Protein AF-A0A3M1B839-F1 (afdb_monomer_lite)

Radius of gyration: 20.8 Å; chains: 1; bounding box: 44×40×64 Å

pLDDT: mean 73.19, std 7.9, range [50.62, 86.75]

Structure (mmCIF, N/CA/C/O backbone):
data_AF-A0A3M1B839-F1
#
_entry.id   AF-A0A3M1B839-F1
#
loop_
_atom_site.group_PDB
_atom_site.id
_atom_site.type_symbol
_atom_site.label_atom_id
_atom_site.label_alt_id
_atom_site.label_comp_id
_atom_site.label_asym_id
_atom_site.label_entity_id
_atom_site.label_seq_id
_atom_site.pdbx_PDB_ins_code
_atom_site.Cartn_x
_atom_site.Cartn_y
_atom_site.Cartn_z
_atom_site.occupancy
_atom_site.B_iso_or_equiv
_atom_site.auth_seq_id
_atom_site.auth_comp_id
_atom_site.auth_asym_id
_atom_site.auth_atom_id
_atom_site.pdbx_PDB_model_num
ATOM 1 N N . MET A 1 1 ? 17.222 -23.015 42.195 1.00 61.41 1 MET A N 1
ATOM 2 C CA . MET A 1 1 ? 15.949 -23.242 41.466 1.00 61.41 1 MET A CA 1
ATOM 3 C C . MET A 1 1 ? 15.160 -21.958 41.215 1.00 61.41 1 MET A C 1
ATOM 5 O O . MET A 1 1 ? 14.753 -21.758 40.079 1.00 61.41 1 MET A O 1
ATOM 9 N N . ALA A 1 2 ? 15.020 -21.054 42.195 1.00 65.81 2 ALA A N 1
ATOM 10 C CA . ALA A 1 2 ? 14.265 -19.795 42.055 1.00 65.81 2 ALA A CA 1
ATOM 11 C C . ALA A 1 2 ? 14.640 -18.939 40.823 1.00 65.81 2 ALA A C 1
ATOM 13 O O . ALA A 1 2 ? 13.763 -18.449 40.122 1.00 65.81 2 ALA A O 1
ATOM 14 N N . LYS A 1 3 ? 15.936 -18.845 40.488 1.00 67.88 3 LYS A N 1
ATOM 15 C CA . LYS A 1 3 ? 16.431 -18.081 39.325 1.00 67.88 3 LYS A CA 1
ATOM 16 C C . LYS A 1 3 ? 15.931 -18.613 37.971 1.00 67.88 3 LYS A C 1
ATOM 18 O O . LYS A 1 3 ? 15.754 -17.834 37.046 1.00 67.88 3 LYS A O 1
ATOM 23 N N . ARG A 1 4 ? 15.690 -19.929 37.857 1.00 74.00 4 ARG A N 1
ATOM 24 C CA . ARG A 1 4 ? 15.155 -20.558 36.634 1.00 74.00 4 ARG A CA 1
ATOM 25 C C . ARG A 1 4 ? 13.648 -20.317 36.501 1.00 74.00 4 ARG A C 1
ATOM 27 O O . ARG A 1 4 ? 13.178 -20.059 35.405 1.00 74.00 4 ARG A O 1
ATOM 34 N N . ILE A 1 5 ? 12.918 -20.325 37.618 1.00 79.25 5 ILE A N 1
ATOM 35 C CA . ILE A 1 5 ? 11.470 -20.060 37.662 1.00 79.25 5 ILE A CA 1
ATOM 36 C C . ILE A 1 5 ? 11.169 -18.601 37.293 1.00 79.25 5 ILE A C 1
ATOM 38 O O . ILE A 1 5 ? 10.274 -18.340 36.496 1.00 79.25 5 ILE A O 1
ATOM 42 N N . LEU A 1 6 ? 11.968 -17.656 37.798 1.00 79.19 6 LEU A N 1
ATOM 43 C CA . LEU A 1 6 ? 11.840 -16.229 37.477 1.00 79.19 6 LEU A CA 1
ATOM 44 C C . LEU A 1 6 ? 12.009 -15.947 35.974 1.00 79.19 6 LEU A C 1
ATOM 46 O O . LEU A 1 6 ? 11.295 -15.116 35.424 1.00 79.19 6 LEU A O 1
ATOM 50 N N . LEU A 1 7 ? 12.898 -16.692 35.310 1.00 79.19 7 LEU A N 1
ATOM 51 C CA . LEU A 1 7 ? 13.169 -16.579 33.874 1.00 79.19 7 LEU A CA 1
ATOM 52 C C . LEU A 1 7 ? 12.006 -17.121 33.020 1.00 79.19 7 LEU A C 1
ATOM 54 O O . LEU A 1 7 ? 11.658 -16.541 31.993 1.00 79.19 7 LEU A O 1
ATOM 58 N N . PHE A 1 8 ? 11.354 -18.193 33.479 1.00 80.38 8 PHE A N 1
ATOM 59 C CA . PHE A 1 8 ? 10.141 -18.719 32.846 1.00 80.38 8 PHE A CA 1
ATOM 60 C C . PHE A 1 8 ? 8.948 -17.767 32.994 1.00 80.38 8 PHE A C 1
ATOM 62 O O . PHE A 1 8 ? 8.210 -17.564 32.033 1.00 80.38 8 PHE A O 1
ATOM 69 N N . ILE A 1 9 ? 8.788 -17.137 34.161 1.00 83.31 9 ILE A N 1
ATOM 70 C CA . ILE A 1 9 ? 7.726 -16.148 34.398 1.00 83.31 9 ILE A CA 1
ATOM 71 C C . ILE A 1 9 ? 7.961 -14.892 33.550 1.00 83.31 9 ILE A C 1
ATOM 73 O O . ILE A 1 9 ? 7.030 -14.416 32.905 1.00 83.31 9 ILE A O 1
ATOM 77 N N . SER A 1 10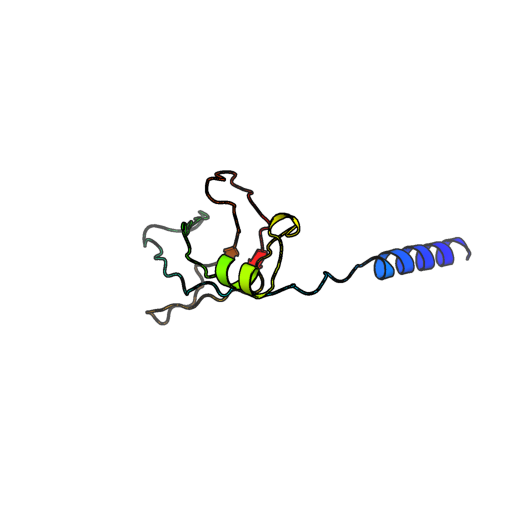 ? 9.198 -14.385 33.477 1.00 79.12 10 SER A N 1
ATOM 78 C CA . SER A 1 10 ? 9.506 -13.238 32.614 1.00 79.12 10 SER A CA 1
ATOM 79 C C . SER A 1 10 ? 9.262 -13.549 31.140 1.00 79.12 10 SER A C 1
ATOM 81 O O . SER A 1 10 ? 8.741 -12.703 30.423 1.00 79.12 10 SER A O 1
ATOM 83 N N . PHE A 1 11 ? 9.578 -14.768 30.689 1.00 80.38 11 PHE A N 1
ATOM 84 C CA . PHE A 1 11 ? 9.311 -15.176 29.312 1.00 80.38 11 PHE A CA 1
ATOM 85 C C . PHE A 1 11 ? 7.805 -15.243 29.033 1.00 80.38 11 PHE A C 1
ATOM 87 O O . PHE A 1 11 ? 7.356 -14.658 28.055 1.00 80.38 11 PHE A O 1
ATOM 94 N N . ALA A 1 12 ? 7.014 -15.844 29.931 1.00 78.62 12 ALA A N 1
ATOM 95 C CA . ALA A 1 12 ? 5.557 -15.942 29.805 1.00 78.62 12 ALA A CA 1
ATOM 96 C C . ALA A 1 12 ? 4.853 -14.571 29.709 1.00 78.62 12 ALA A C 1
ATOM 98 O O . ALA A 1 12 ? 3.903 -14.418 28.941 1.00 78.62 12 ALA A O 1
ATOM 99 N N . ILE A 1 13 ? 5.342 -13.559 30.434 1.00 81.31 13 ILE A N 1
ATOM 100 C CA . ILE A 1 13 ? 4.792 -12.194 30.383 1.00 81.31 13 ILE A CA 1
ATOM 101 C C . ILE A 1 13 ? 5.065 -11.536 29.021 1.00 81.31 13 ILE A C 1
ATOM 103 O O . ILE A 1 13 ? 4.199 -10.839 28.497 1.00 81.31 13 ILE A O 1
ATOM 107 N N . VAL A 1 14 ? 6.230 -11.783 28.415 1.00 77.75 14 VAL A N 1
ATOM 108 C CA . VAL A 1 14 ? 6.595 -11.194 27.114 1.00 77.75 14 VAL A CA 1
ATOM 109 C C . VAL A 1 14 ? 5.750 -11.779 25.978 1.00 77.75 14 VAL A C 1
ATOM 111 O O . VAL A 1 14 ? 5.277 -11.030 25.127 1.00 77.75 14 VAL A O 1
ATOM 114 N N . ILE A 1 15 ? 5.486 -13.090 25.989 1.00 74.25 15 ILE A N 1
ATOM 115 C CA . ILE A 1 15 ? 4.602 -13.728 24.991 1.00 74.25 15 ILE A CA 1
ATOM 116 C C . ILE A 1 15 ? 3.132 -13.332 25.192 1.00 74.25 15 ILE A C 1
ATOM 118 O O . ILE A 1 15 ? 2.412 -13.155 24.213 1.00 74.25 15 ILE A O 1
ATOM 122 N N . GLY A 1 16 ? 2.689 -13.145 26.442 1.00 70.12 16 GLY A N 1
ATOM 123 C CA . GLY A 1 16 ? 1.325 -12.703 26.758 1.00 70.12 16 GLY A CA 1
ATOM 124 C C . GLY A 1 16 ? 1.046 -11.220 26.477 1.00 70.12 16 GLY A C 1
ATOM 125 O O . GLY A 1 16 ? -0.113 -10.832 26.359 1.00 70.12 16 GLY A O 1
ATOM 126 N N . ALA A 1 17 ? 2.084 -10.387 26.346 1.00 71.62 17 ALA A N 1
ATOM 127 C CA . ALA A 1 17 ? 1.959 -8.957 26.048 1.00 71.62 17 ALA A CA 1
ATOM 128 C C . ALA A 1 17 ? 1.837 -8.642 24.545 1.00 71.62 17 ALA A C 1
ATOM 130 O O . ALA A 1 17 ? 1.680 -7.476 24.173 1.00 71.62 17 ALA A O 1
ATOM 131 N N . CYS A 1 18 ? 1.899 -9.656 23.677 1.00 70.81 18 CYS A N 1
ATOM 132 C CA . CYS A 1 18 ? 1.696 -9.484 22.245 1.00 70.81 18 CYS A CA 1
ATOM 133 C C . CYS A 1 18 ? 0.212 -9.189 21.975 1.00 70.81 18 CYS A C 1
ATOM 135 O O . CYS A 1 18 ? -0.617 -10.092 21.854 1.00 70.81 18 CYS A O 1
ATOM 137 N N . LYS A 1 19 ? -0.144 -7.901 21.949 1.00 66.31 19 LYS A N 1
ATOM 138 C CA . LYS A 1 19 ? -1.488 -7.465 21.574 1.00 66.31 19 LYS A CA 1
ATOM 139 C C . LYS A 1 19 ? -1.706 -7.777 20.099 1.00 66.31 19 LYS A C 1
ATOM 141 O O . LYS A 1 19 ? -0.917 -7.368 19.254 1.00 66.31 19 LYS A O 1
ATOM 146 N N . LYS A 1 20 ? -2.784 -8.500 19.807 1.00 67.94 20 LYS A N 1
ATOM 147 C CA . LYS A 1 20 ? -3.277 -8.663 18.442 1.00 67.94 20 LYS A CA 1
ATOM 148 C C . LYS A 1 20 ? -3.745 -7.293 17.949 1.00 67.94 20 LYS A C 1
ATOM 150 O O . LYS A 1 20 ? -4.420 -6.597 18.703 1.00 67.94 20 LYS A O 1
ATOM 155 N N . ASP A 1 21 ? -3.353 -6.909 16.735 1.00 70.44 21 ASP A N 1
ATOM 156 C CA . ASP A 1 21 ? -3.850 -5.678 16.117 1.00 70.44 21 ASP A CA 1
ATOM 157 C C . ASP A 1 21 ? -5.383 -5.704 16.066 1.00 70.44 21 ASP A C 1
ATOM 159 O O . ASP A 1 21 ? -5.991 -6.751 15.803 1.00 70.44 21 ASP A O 1
ATOM 163 N N . ASP A 1 22 ? -5.995 -4.548 16.321 1.00 72.94 22 ASP A N 1
ATOM 164 C CA . ASP A 1 22 ? -7.439 -4.392 16.199 1.00 72.94 22 ASP A CA 1
ATOM 165 C C . ASP A 1 22 ? -7.867 -4.685 14.751 1.00 72.94 22 ASP A C 1
ATOM 167 O O . ASP A 1 22 ? -7.163 -4.311 13.802 1.00 72.94 22 ASP A O 1
ATOM 171 N N . PRO A 1 23 ? -9.009 -5.366 14.548 1.00 78.88 23 PRO A N 1
ATOM 172 C CA . PRO A 1 23 ? -9.525 -5.589 13.208 1.00 78.88 23 PRO A CA 1
ATOM 173 C C . PRO A 1 23 ? -9.804 -4.242 12.520 1.00 78.88 23 PRO A C 1
ATOM 175 O O . PRO A 1 23 ? -10.200 -3.277 13.181 1.00 78.88 23 PRO A O 1
ATOM 178 N N . PRO A 1 24 ? -9.620 -4.154 11.192 1.00 79.88 24 PRO A N 1
ATOM 179 C CA . PRO A 1 24 ? -9.893 -2.922 10.469 1.00 79.88 24 PRO A CA 1
ATOM 180 C C . PRO A 1 24 ? -11.382 -2.562 10.560 1.00 79.88 24 PRO A C 1
ATOM 182 O O . PRO A 1 24 ? -12.241 -3.432 10.423 1.00 79.88 24 PRO A O 1
ATOM 185 N N . LEU A 1 25 ? -11.679 -1.269 10.732 1.00 79.94 25 LEU A N 1
ATOM 186 C CA . LEU A 1 25 ? -13.053 -0.745 10.737 1.00 79.94 25 LEU A CA 1
ATOM 187 C C . LEU A 1 25 ? -13.749 -0.967 9.385 1.00 79.94 25 LEU A C 1
ATOM 189 O O . LEU A 1 25 ? -14.933 -1.277 9.330 1.00 79.94 25 LEU A O 1
ATOM 193 N N . PHE A 1 26 ? -12.997 -0.821 8.294 1.00 81.88 26 PHE A N 1
ATOM 194 C CA . PHE A 1 26 ? -13.424 -1.074 6.921 1.00 81.88 26 PHE A CA 1
ATOM 195 C C . PHE A 1 26 ? -12.191 -1.245 6.023 1.00 81.88 26 PHE A C 1
ATOM 197 O O . PHE A 1 26 ? -11.062 -0.955 6.423 1.00 81.88 26 PHE A O 1
ATOM 204 N N . THR A 1 27 ? -12.399 -1.734 4.799 1.00 82.44 27 THR A N 1
ATOM 205 C CA . THR A 1 27 ? -11.346 -1.864 3.780 1.00 82.44 27 THR A CA 1
ATOM 206 C C . THR A 1 27 ? -11.679 -0.981 2.588 1.00 82.44 27 THR A C 1
ATOM 208 O O . THR A 1 27 ? -12.791 -1.041 2.068 1.00 82.44 27 THR A O 1
ATOM 211 N N . ILE A 1 28 ? -10.710 -0.182 2.143 1.00 81.19 28 ILE A N 1
ATOM 212 C CA . ILE A 1 28 ? -10.840 0.661 0.954 1.00 81.19 28 ILE A CA 1
ATOM 213 C C . ILE A 1 28 ? -10.209 -0.086 -0.224 1.00 81.19 28 ILE A C 1
ATOM 215 O O . ILE A 1 28 ? -8.996 -0.312 -0.203 1.00 81.19 28 ILE A O 1
ATOM 219 N N . PRO A 1 29 ? -10.986 -0.482 -1.246 1.00 80.19 29 PRO A N 1
ATOM 220 C CA . PRO A 1 29 ? -10.413 -1.036 -2.455 1.00 80.19 29 PRO A CA 1
ATOM 221 C C . PRO A 1 29 ? -9.691 0.069 -3.227 1.00 80.19 29 PRO A C 1
ATOM 223 O O . PRO A 1 29 ? -10.212 1.164 -3.444 1.00 80.19 29 PRO A O 1
ATOM 226 N N . VAL A 1 30 ? -8.482 -0.248 -3.664 1.00 79.75 30 VAL A N 1
ATOM 227 C CA . VAL A 1 30 ? -7.693 0.600 -4.551 1.00 79.75 30 VAL A CA 1
ATOM 228 C C . VAL A 1 30 ? -7.790 0.014 -5.955 1.00 79.75 30 VAL A C 1
ATOM 230 O O . VAL A 1 30 ? -7.724 -1.204 -6.117 1.00 79.75 30 VAL A O 1
ATOM 233 N N . GLN A 1 31 ? -8.000 0.861 -6.965 1.00 80.19 31 GLN A N 1
ATOM 234 C CA . GLN A 1 31 ? -8.044 0.399 -8.353 1.00 80.19 31 GLN A CA 1
ATOM 235 C C . GLN A 1 31 ? -6.688 -0.162 -8.788 1.00 80.19 31 GLN A C 1
ATOM 237 O O . GLN A 1 31 ? -5.643 0.248 -8.283 1.00 80.19 31 GLN A O 1
ATOM 242 N N . ASN A 1 32 ? -6.708 -1.079 -9.757 1.00 81.38 32 ASN A N 1
ATOM 243 C CA . ASN A 1 32 ? -5.484 -1.624 -10.327 1.00 81.38 32 ASN A CA 1
ATOM 244 C C . ASN A 1 32 ? -4.641 -0.499 -10.929 1.00 81.38 32 ASN A C 1
ATOM 246 O O . ASN A 1 32 ? -5.111 0.272 -11.766 1.00 81.38 32 ASN A O 1
ATOM 250 N N . VAL A 1 33 ? -3.385 -0.441 -10.505 1.00 80.06 33 VAL A N 1
ATOM 251 C CA . VAL A 1 33 ? -2.400 0.512 -11.002 1.00 80.06 33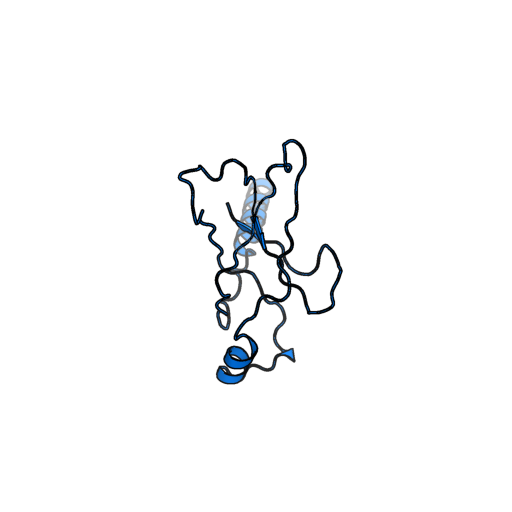 VAL A CA 1
ATOM 252 C C . VAL A 1 33 ? -1.502 -0.193 -12.005 1.00 80.06 33 VAL A C 1
ATOM 254 O O . VAL A 1 33 ? -1.034 -1.302 -11.755 1.00 80.06 33 VAL A O 1
ATOM 257 N N . ILE A 1 34 ? -1.233 0.478 -13.122 1.00 81.38 34 ILE A N 1
ATOM 258 C CA . ILE A 1 34 ? -0.287 0.020 -14.135 1.00 81.38 34 ILE A CA 1
ATOM 259 C C . ILE A 1 34 ? 0.932 0.934 -14.088 1.00 81.38 34 ILE A C 1
ATOM 261 O O . ILE A 1 34 ? 0.799 2.156 -14.123 1.00 81.38 34 ILE A O 1
ATOM 265 N N . PHE A 1 35 ? 2.116 0.338 -14.034 1.00 80.06 35 PHE A N 1
ATOM 266 C CA . PHE A 1 35 ? 3.383 1.038 -14.193 1.00 80.06 35 PHE A CA 1
ATOM 267 C C . PHE A 1 35 ? 4.253 0.292 -15.206 1.00 80.06 35 PHE A C 1
ATOM 269 O O . PHE A 1 35 ? 3.997 -0.866 -15.535 1.00 80.06 35 PHE A O 1
ATOM 276 N N . SER A 1 36 ? 5.259 0.976 -15.740 1.00 79.25 36 SER A N 1
ATOM 277 C CA . SER A 1 36 ? 6.222 0.404 -16.681 1.00 79.25 36 SER A CA 1
ATOM 278 C C . SER A 1 36 ? 7.622 0.511 -16.103 1.00 79.25 36 SER A C 1
ATOM 280 O O . SER A 1 36 ? 7.952 1.500 -15.450 1.00 79.25 36 SER A O 1
ATOM 282 N N . VAL A 1 37 ? 8.426 -0.517 -16.344 1.00 76.75 37 VAL A N 1
ATOM 283 C CA . VAL A 1 37 ? 9.845 -0.539 -15.993 1.00 76.75 37 VAL A CA 1
ATOM 284 C C . VAL A 1 37 ? 10.631 -0.187 -17.246 1.00 76.75 37 VAL A C 1
ATOM 286 O O . VAL A 1 37 ? 10.395 -0.766 -18.307 1.00 76.75 37 VAL A O 1
ATOM 289 N N . ASP A 1 38 ? 11.522 0.794 -17.134 1.00 78.56 38 ASP A N 1
ATOM 290 C CA . ASP A 1 38 ? 12.359 1.206 -18.255 1.00 78.56 38 ASP A CA 1
ATOM 291 C C . ASP A 1 38 ? 13.436 0.131 -18.518 1.00 78.56 38 ASP A C 1
ATOM 293 O O . ASP A 1 38 ? 14.083 -0.307 -17.564 1.00 78.56 38 ASP A O 1
ATOM 297 N N . PRO A 1 39 ? 13.676 -0.289 -19.776 1.00 75.12 39 PRO A N 1
ATOM 298 C CA . PRO A 1 39 ? 14.708 -1.277 -20.108 1.00 75.12 39 PRO A CA 1
ATOM 299 C C . PRO A 1 39 ? 16.133 -0.892 -19.676 1.00 75.12 39 PRO A C 1
ATOM 301 O O . PRO A 1 39 ? 17.014 -1.751 -19.611 1.00 75.12 39 PRO A O 1
ATOM 304 N N . THR A 1 40 ? 16.381 0.391 -19.410 1.00 80.12 40 THR A N 1
ATOM 305 C CA . THR A 1 40 ? 17.663 0.909 -18.911 1.00 80.12 40 THR A CA 1
ATOM 306 C C . THR A 1 40 ? 17.851 0.724 -17.403 1.00 80.12 40 THR A C 1
ATOM 308 O O . THR A 1 40 ? 18.964 0.910 -16.910 1.00 80.12 40 THR A O 1
ATOM 311 N N . MET A 1 41 ? 16.808 0.328 -16.660 1.00 79.00 41 MET A N 1
ATOM 312 C CA . MET A 1 41 ? 16.919 -0.024 -15.243 1.00 79.00 41 MET A CA 1
ATOM 313 C C . MET A 1 41 ? 17.641 -1.366 -15.111 1.00 79.00 41 MET A C 1
ATOM 315 O O . MET A 1 41 ? 17.070 -2.418 -15.397 1.00 79.00 41 MET A O 1
ATOM 319 N N . GLN A 1 42 ? 18.909 -1.335 -14.698 1.00 69.75 42 GLN A N 1
ATOM 320 C CA . GLN A 1 42 ? 19.743 -2.531 -14.577 1.00 69.75 42 GLN A CA 1
ATOM 321 C C . GLN A 1 42 ? 20.347 -2.668 -13.172 1.00 69.75 42 GLN A C 1
ATOM 323 O O . GLN A 1 42 ? 20.620 -1.659 -12.512 1.00 69.75 42 GLN A O 1
ATOM 328 N N . PRO A 1 43 ? 20.593 -3.909 -12.706 1.00 66.94 43 PRO A N 1
ATOM 329 C CA . PRO A 1 43 ? 21.345 -4.149 -11.479 1.00 66.94 43 PRO A CA 1
ATOM 330 C C . PRO A 1 43 ? 22.701 -3.418 -11.497 1.00 66.94 43 PRO A C 1
ATOM 332 O O . PRO A 1 43 ? 23.299 -3.276 -12.566 1.00 66.94 43 PRO A O 1
ATOM 335 N N . PRO A 1 44 ? 23.228 -2.977 -10.339 1.00 70.25 44 PRO A N 1
ATOM 336 C CA . PRO A 1 44 ? 22.801 -3.303 -8.973 1.00 70.25 44 PRO A CA 1
ATOM 337 C C . PRO A 1 44 ? 21.897 -2.241 -8.320 1.00 70.25 44 PRO A C 1
ATOM 339 O O . PRO A 1 44 ? 21.746 -2.235 -7.100 1.00 70.25 44 PRO A O 1
ATOM 342 N N . PHE A 1 45 ? 21.355 -1.293 -9.087 1.00 72.25 45 PHE A N 1
ATOM 343 C CA . PHE A 1 45 ? 20.644 -0.154 -8.508 1.00 72.25 45 PHE A CA 1
ATOM 344 C C . PHE A 1 45 ? 19.215 -0.514 -8.090 1.00 72.25 45 PHE A C 1
ATOM 346 O O . PHE A 1 45 ? 18.488 -1.193 -8.812 1.00 72.25 45 PHE A O 1
ATOM 353 N N . THR A 1 46 ? 18.797 -0.011 -6.927 1.00 71.56 46 THR A N 1
ATOM 354 C CA . THR A 1 46 ? 17.400 -0.063 -6.485 1.00 71.56 46 THR A CA 1
ATOM 355 C C . THR A 1 46 ? 16.646 1.124 -7.069 1.00 71.56 46 THR A C 1
ATOM 357 O O . THR A 1 46 ? 16.975 2.277 -6.783 1.00 71.56 46 THR A O 1
ATOM 360 N N . TYR A 1 47 ? 15.620 0.842 -7.865 1.00 71.31 47 TYR A N 1
ATOM 361 C CA . TYR A 1 47 ? 14.747 1.856 -8.445 1.00 71.31 47 TYR A CA 1
ATOM 362 C C . TYR A 1 47 ? 13.433 1.925 -7.667 1.00 71.31 47 TYR A C 1
ATOM 364 O O . TYR A 1 47 ? 12.821 0.902 -7.369 1.00 71.31 47 TYR A O 1
ATOM 372 N N . TYR A 1 48 ? 12.987 3.143 -7.368 1.00 72.44 48 TYR A N 1
ATOM 373 C CA . TYR A 1 48 ? 11.687 3.406 -6.759 1.00 72.44 48 TYR A CA 1
ATOM 374 C C . TYR A 1 48 ? 10.780 4.023 -7.818 1.00 72.44 48 TYR A C 1
ATOM 376 O O . TYR A 1 48 ? 11.096 5.082 -8.359 1.00 72.44 48 TYR A O 1
ATOM 384 N N . ILE A 1 49 ? 9.660 3.365 -8.118 1.00 74.44 49 ILE A N 1
ATOM 385 C CA . ILE A 1 49 ? 8.668 3.861 -9.076 1.00 74.44 49 ILE A CA 1
ATOM 386 C C . ILE A 1 49 ? 7.481 4.412 -8.275 1.00 74.44 49 ILE A C 1
ATOM 388 O O . ILE A 1 49 ? 6.638 3.632 -7.826 1.00 74.44 49 ILE A O 1
ATOM 392 N N . PRO A 1 50 ? 7.406 5.736 -8.035 1.00 72.50 50 PRO A N 1
ATOM 393 C CA . PRO A 1 50 ? 6.297 6.313 -7.296 1.00 72.50 50 PRO A CA 1
ATOM 394 C C . PRO A 1 50 ? 5.036 6.326 -8.160 1.00 72.50 50 PRO A C 1
ATOM 396 O O . PRO A 1 50 ? 5.028 6.851 -9.274 1.00 72.50 50 PRO A O 1
ATOM 399 N N . VAL A 1 51 ? 3.943 5.807 -7.611 1.00 74.62 51 VAL A N 1
ATOM 400 C CA . VAL A 1 51 ? 2.607 5.959 -8.187 1.00 74.62 51 VAL A CA 1
ATOM 401 C C . VAL A 1 51 ? 1.850 6.970 -7.337 1.00 74.62 51 VAL A C 1
ATOM 403 O O . VAL A 1 51 ? 1.524 6.707 -6.182 1.00 74.62 51 VAL A O 1
ATOM 406 N N . ASN A 1 52 ? 1.565 8.131 -7.921 1.00 73.38 52 ASN A N 1
ATOM 407 C CA . ASN A 1 52 ? 0.893 9.235 -7.240 1.00 73.38 52 ASN A CA 1
ATOM 408 C C . ASN A 1 52 ? -0.575 9.352 -7.669 1.00 73.38 52 ASN A C 1
ATOM 410 O O . ASN A 1 52 ? -0.959 8.880 -8.736 1.00 73.38 52 ASN A O 1
ATOM 414 N N . ASN A 1 53 ? -1.378 10.044 -6.854 1.00 70.88 53 ASN A N 1
ATOM 415 C CA . ASN A 1 53 ? -2.780 10.379 -7.145 1.00 70.88 53 ASN A CA 1
ATOM 416 C C . ASN A 1 53 ? -3.677 9.164 -7.426 1.00 70.88 53 ASN A C 1
ATOM 418 O O . ASN A 1 53 ? -4.584 9.222 -8.257 1.00 70.88 53 ASN A O 1
ATOM 422 N N . VAL A 1 54 ? -3.435 8.059 -6.723 1.00 76.06 54 VAL A N 1
ATOM 423 C CA . VAL A 1 54 ? -4.276 6.869 -6.828 1.00 76.06 54 VAL A CA 1
ATOM 424 C C . VAL A 1 54 ? -5.673 7.197 -6.304 1.00 76.06 54 VAL A C 1
ATOM 426 O O . VAL A 1 54 ? -5.863 7.457 -5.115 1.00 76.06 54 VAL A O 1
ATOM 429 N N . MET A 1 55 ? -6.655 7.213 -7.206 1.00 74.00 55 MET A N 1
ATOM 430 C CA . MET A 1 55 ? -8.038 7.496 -6.840 1.00 74.00 55 MET A CA 1
ATOM 431 C C . MET A 1 55 ? -8.616 6.348 -6.015 1.00 74.00 55 MET A C 1
ATOM 433 O O . MET A 1 55 ? -8.481 5.173 -6.361 1.00 74.00 55 MET A O 1
ATOM 437 N N . THR A 1 56 ? -9.305 6.702 -4.935 1.00 76.25 56 THR A N 1
ATOM 438 C CA . THR A 1 56 ? -1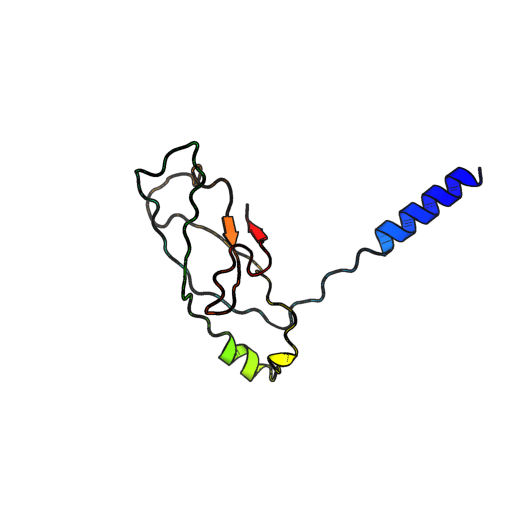0.009 5.753 -4.072 1.00 76.25 56 THR A CA 1
ATOM 439 C C . THR A 1 56 ? -11.411 6.270 -3.782 1.00 76.25 56 THR A C 1
ATOM 441 O O . THR A 1 56 ? -11.668 7.473 -3.828 1.00 76.25 56 THR A O 1
ATOM 444 N N . ASN A 1 57 ? -12.323 5.367 -3.436 1.00 78.81 57 ASN A N 1
ATOM 445 C CA . ASN A 1 57 ? -13.636 5.712 -2.892 1.00 78.81 57 ASN A CA 1
ATOM 446 C C . ASN A 1 57 ? -13.606 5.831 -1.356 1.00 78.81 57 ASN A C 1
ATOM 448 O O . ASN A 1 57 ? -14.629 5.609 -0.710 1.00 78.81 57 ASN A O 1
ATOM 452 N N . ALA A 1 58 ? -12.443 6.156 -0.774 1.00 78.81 58 ALA A N 1
ATOM 453 C CA . ALA A 1 58 ? -12.232 6.181 0.670 1.00 78.81 58 ALA A CA 1
ATOM 454 C C . ALA A 1 58 ? -13.268 7.041 1.400 1.00 78.81 58 ALA A C 1
ATOM 456 O O . ALA A 1 58 ? -13.885 6.559 2.341 1.00 78.81 58 ALA A O 1
ATOM 457 N N . MET A 1 59 ? -13.498 8.271 0.930 1.00 81.00 59 MET A N 1
ATOM 458 C CA . MET A 1 59 ? -14.449 9.194 1.559 1.00 81.00 59 MET A CA 1
ATOM 459 C C . MET A 1 59 ? -15.881 8.662 1.518 1.00 81.00 59 MET A C 1
ATOM 461 O O . MET A 1 59 ? -16.534 8.617 2.548 1.00 81.00 59 MET A O 1
ATOM 465 N N . ASN A 1 60 ? -16.326 8.135 0.374 1.00 84.50 60 ASN A N 1
ATOM 466 C CA . ASN A 1 60 ? -17.662 7.545 0.257 1.00 84.50 60 ASN A CA 1
ATOM 467 C C . ASN A 1 60 ? -17.862 6.374 1.231 1.00 84.50 60 ASN A C 1
ATOM 469 O O . ASN A 1 60 ? -18.961 6.183 1.742 1.00 84.50 60 ASN A O 1
ATOM 473 N N . LEU A 1 61 ? -16.816 5.575 1.471 1.00 83.88 61 LEU A N 1
ATOM 474 C CA . LEU A 1 61 ? -16.864 4.488 2.448 1.00 83.88 61 LEU A CA 1
ATOM 475 C C . LEU A 1 61 ? -16.879 5.032 3.878 1.00 83.88 61 LEU A C 1
ATOM 477 O O . LEU A 1 61 ? -17.731 4.624 4.657 1.00 83.88 61 LEU A O 1
ATOM 481 N N . ILE A 1 62 ? -15.987 5.966 4.210 1.00 84.12 62 ILE A N 1
ATOM 482 C CA . ILE A 1 62 ? -15.930 6.610 5.531 1.00 84.12 62 ILE A CA 1
ATOM 483 C C . ILE A 1 62 ? -17.293 7.207 5.899 1.00 84.12 62 ILE A C 1
ATOM 485 O O . ILE A 1 62 ? -17.824 6.906 6.970 1.00 84.12 62 ILE A O 1
ATOM 489 N N . ASP A 1 63 ? -17.884 7.965 4.976 1.00 86.19 63 ASP A N 1
ATOM 490 C CA . ASP A 1 63 ? -19.187 8.603 5.152 1.00 86.19 63 ASP A CA 1
ATOM 491 C C . ASP A 1 63 ? -20.303 7.557 5.307 1.00 86.19 63 ASP A C 1
ATOM 493 O O . ASP A 1 63 ? -21.166 7.691 6.175 1.00 86.19 63 ASP A O 1
ATOM 497 N N . ALA A 1 64 ? -20.270 6.472 4.521 1.00 85.94 64 ALA A N 1
ATOM 498 C CA . ALA A 1 64 ? -21.255 5.390 4.607 1.00 85.94 64 ALA A CA 1
ATOM 499 C C . ALA A 1 64 ? -21.205 4.620 5.938 1.00 85.94 64 ALA A C 1
ATOM 501 O O . ALA A 1 64 ? -22.232 4.109 6.385 1.00 85.94 64 ALA A O 1
ATOM 502 N N . PHE A 1 65 ? -20.034 4.540 6.576 1.00 85.19 65 PHE A N 1
ATOM 503 C CA . PHE A 1 65 ? -19.871 3.936 7.901 1.00 85.19 65 PHE A CA 1
ATOM 504 C C . PHE A 1 65 ? -20.078 4.936 9.051 1.00 85.19 65 PHE A C 1
ATOM 506 O O . PHE A 1 65 ? -20.004 4.535 10.212 1.00 85.19 65 PHE A O 1
ATOM 513 N N . GLY A 1 66 ? -20.361 6.212 8.753 1.00 86.75 66 GLY A N 1
ATOM 514 C CA . GLY A 1 66 ? -20.574 7.255 9.760 1.00 86.75 66 GLY A CA 1
ATOM 515 C C . GLY A 1 66 ? -19.338 7.530 10.618 1.00 86.75 66 GLY A C 1
ATOM 516 O O . GLY A 1 66 ? -19.475 7.893 11.784 1.00 86.75 66 GLY A O 1
ATOM 517 N N . ILE A 1 67 ? -18.141 7.302 10.069 1.00 84.56 67 ILE A N 1
ATOM 518 C CA . ILE A 1 67 ? -16.878 7.449 10.796 1.00 84.56 67 ILE A CA 1
ATOM 519 C C . ILE A 1 67 ? -16.420 8.902 10.708 1.00 84.56 67 ILE A C 1
ATOM 521 O O . ILE A 1 67 ? -16.214 9.428 9.615 1.00 84.56 67 ILE A O 1
ATOM 525 N N . ASP A 1 68 ? -16.190 9.537 11.856 1.00 84.12 68 ASP A N 1
ATOM 526 C CA . ASP A 1 68 ? -15.483 10.813 11.877 1.00 84.12 68 ASP A CA 1
ATOM 527 C C . ASP A 1 68 ? -14.008 10.580 11.517 1.00 84.12 68 ASP A C 1
ATOM 529 O O . ASP A 1 68 ? -13.273 9.865 12.201 1.00 84.12 68 ASP A O 1
ATOM 533 N N . THR A 1 69 ? -13.557 11.206 10.428 1.00 79.25 69 THR A N 1
ATOM 534 C CA . THR A 1 69 ? -12.157 11.154 9.980 1.00 79.25 69 THR A CA 1
ATOM 535 C C . THR A 1 69 ? -11.156 11.569 11.059 1.00 79.25 69 THR A C 1
ATOM 537 O O . THR A 1 69 ? -10.015 11.107 11.025 1.00 79.25 69 THR A O 1
ATOM 540 N N . SER A 1 70 ? -11.571 12.390 12.030 1.00 82.44 70 SER A N 1
ATOM 541 C CA . SER A 1 70 ? -10.733 12.800 13.161 1.00 82.44 70 SER A CA 1
ATOM 542 C C . SER A 1 70 ? -10.370 11.634 14.098 1.00 82.44 70 SER A C 1
ATOM 544 O O . SER A 1 70 ? -9.326 11.666 14.754 1.00 82.44 70 SER A O 1
ATOM 546 N N . GLU A 1 71 ? -11.175 10.568 14.111 1.00 80.88 71 GLU A N 1
ATOM 547 C CA . GLU A 1 71 ? -10.950 9.358 14.909 1.00 80.88 71 GLU A CA 1
ATOM 548 C C . GLU A 1 71 ? -10.020 8.350 14.215 1.00 80.88 71 GLU A C 1
ATOM 550 O O . GLU A 1 71 ? -9.508 7.417 14.848 1.00 80.88 71 GLU A O 1
ATOM 555 N N . ILE A 1 72 ? -9.757 8.533 12.917 1.00 77.94 72 ILE A N 1
ATOM 556 C CA . ILE A 1 72 ? -8.894 7.645 12.137 1.00 77.94 72 ILE A CA 1
ATOM 557 C C . ILE A 1 72 ? -7.433 7.899 12.522 1.00 77.94 72 ILE A C 1
ATOM 559 O O . ILE A 1 72 ? -6.750 8.771 11.992 1.00 77.94 72 ILE A O 1
ATOM 563 N N . LYS A 1 73 ? -6.923 7.076 13.442 1.00 77.94 73 LYS A N 1
ATOM 564 C CA . LYS A 1 73 ? -5.531 7.162 13.922 1.00 77.94 73 LYS A CA 1
ATOM 565 C C . LYS A 1 73 ? -4.505 6.687 12.897 1.00 77.94 73 LYS A C 1
ATOM 567 O O . LYS A 1 73 ? -3.366 7.147 12.905 1.00 77.94 73 LYS A O 1
ATOM 572 N N . SER A 1 74 ? -4.873 5.719 12.061 1.00 75.25 74 SER A N 1
ATOM 573 C CA . SER A 1 74 ? -3.977 5.166 11.047 1.00 75.25 74 SER A CA 1
ATOM 574 C C . SER A 1 74 ? -4.746 4.462 9.940 1.00 75.25 74 SER A C 1
ATOM 576 O O . SER A 1 74 ? -5.713 3.757 10.219 1.00 75.25 74 SER A O 1
ATOM 578 N N . ILE A 1 75 ? -4.235 4.566 8.716 1.00 75.00 75 ILE A N 1
ATOM 579 C CA . ILE A 1 75 ? -4.631 3.736 7.578 1.00 75.00 75 ILE A CA 1
ATOM 580 C C . ILE A 1 75 ? -3.426 2.861 7.239 1.00 75.00 75 ILE A C 1
ATOM 582 O O . ILE A 1 75 ? -2.318 3.372 7.076 1.00 75.00 75 ILE A O 1
ATOM 586 N N . ARG A 1 76 ? -3.628 1.543 7.177 1.00 76.31 76 ARG A N 1
ATOM 587 C CA . ARG A 1 76 ? -2.556 0.570 6.937 1.00 76.31 76 ARG A CA 1
ATOM 588 C C . ARG A 1 76 ? -2.824 -0.203 5.643 1.00 76.31 76 ARG A C 1
ATOM 590 O O . ARG A 1 76 ? -3.978 -0.568 5.408 1.00 76.31 76 ARG A O 1
ATOM 597 N N . PRO A 1 77 ? -1.799 -0.481 4.820 1.00 76.31 77 PRO A N 1
ATOM 598 C CA . PRO A 1 77 ? -1.933 -1.400 3.696 1.00 76.31 77 PRO A CA 1
ATOM 599 C C . PRO A 1 77 ? -2.398 -2.781 4.180 1.00 76.31 77 PRO A C 1
ATOM 601 O O . PRO A 1 77 ? -1.784 -3.375 5.063 1.00 76.31 77 PRO A O 1
ATOM 604 N N . GLY A 1 78 ? -3.503 -3.280 3.622 1.00 76.38 78 GLY A N 1
ATOM 605 C CA . GLY A 1 78 ? -4.029 -4.605 3.955 1.00 76.38 78 GLY A CA 1
ATOM 606 C C . GLY A 1 78 ? -3.321 -5.699 3.159 1.00 76.38 78 GLY A C 1
ATOM 607 O O . GLY A 1 78 ? -2.512 -6.459 3.686 1.00 76.38 78 GLY A O 1
ATOM 608 N N . LYS A 1 79 ? -3.604 -5.761 1.856 1.00 74.50 79 LYS A N 1
ATOM 609 C CA . LYS A 1 79 ? -3.041 -6.745 0.926 1.00 74.50 79 LYS A CA 1
ATOM 610 C C . LYS A 1 79 ? -2.721 -6.076 -0.409 1.00 74.50 79 LYS A C 1
ATOM 612 O O . LYS A 1 79 ? -3.503 -5.247 -0.867 1.00 74.50 79 LYS A O 1
ATOM 617 N N . ALA A 1 80 ? -1.627 -6.488 -1.039 1.00 74.00 80 ALA A N 1
ATOM 618 C CA . ALA A 1 80 ? -1.290 -6.138 -2.414 1.00 74.00 80 ALA A CA 1
ATOM 619 C C . ALA A 1 80 ? -0.940 -7.402 -3.216 1.00 74.00 80 ALA A C 1
ATOM 621 O O . ALA A 1 80 ? -0.565 -8.427 -2.645 1.00 74.00 80 ALA A O 1
ATOM 622 N N . SER A 1 81 ? -1.087 -7.326 -4.536 1.00 74.50 81 SER A N 1
ATOM 623 C CA . SER A 1 81 ? -0.637 -8.348 -5.485 1.00 74.50 81 SER A CA 1
ATOM 624 C C . SER A 1 81 ? -0.104 -7.666 -6.736 1.00 74.50 81 SER A C 1
ATOM 626 O O . SER A 1 81 ? -0.716 -6.705 -7.202 1.00 74.50 81 SER A O 1
ATOM 628 N N . LEU A 1 82 ? 0.987 -8.184 -7.298 1.00 77.19 82 LEU A N 1
ATOM 629 C CA . LEU A 1 82 ? 1.480 -7.778 -8.611 1.00 77.19 82 LEU A CA 1
ATOM 630 C C . LEU A 1 82 ? 1.278 -8.896 -9.626 1.00 77.19 82 LEU A C 1
ATOM 632 O O . LEU A 1 82 ? 1.360 -10.078 -9.298 1.00 77.19 82 LEU A O 1
ATOM 636 N N . GLN A 1 83 ? 1.025 -8.498 -10.868 1.00 75.94 83 GLN A N 1
ATOM 637 C CA . GLN A 1 83 ? 0.882 -9.404 -11.995 1.00 75.94 83 GLN A CA 1
ATOM 638 C C . GLN A 1 83 ? 1.472 -8.753 -13.248 1.00 75.94 83 GLN A C 1
ATOM 640 O O . GLN A 1 83 ? 1.217 -7.578 -13.516 1.00 75.94 83 GLN A O 1
ATOM 645 N N . ALA A 1 84 ? 2.235 -9.519 -14.029 1.00 76.38 84 ALA A N 1
ATOM 646 C CA . ALA A 1 84 ? 2.670 -9.097 -15.355 1.00 76.38 84 ALA A CA 1
ATOM 647 C C . ALA A 1 84 ? 1.471 -9.093 -16.322 1.00 76.38 84 ALA A C 1
ATOM 649 O O . ALA A 1 84 ? 0.759 -10.089 -16.440 1.00 76.38 84 ALA A O 1
ATOM 650 N N . LEU A 1 85 ? 1.239 -7.969 -17.007 1.00 74.12 85 LEU A N 1
ATOM 651 C CA . LEU A 1 85 ? 0.130 -7.827 -17.961 1.00 74.12 85 LEU A CA 1
ATOM 652 C C . LEU A 1 85 ? 0.426 -8.490 -19.315 1.00 74.12 85 LEU A C 1
ATOM 654 O O . LEU A 1 85 ? -0.481 -9.032 -19.940 1.00 74.12 85 LEU A O 1
ATOM 658 N N . PHE A 1 86 ? 1.686 -8.453 -19.763 1.00 66.25 86 PHE A N 1
ATOM 659 C CA . PHE A 1 86 ? 2.141 -9.029 -21.029 1.00 66.25 86 PHE A CA 1
ATOM 660 C C . PHE A 1 86 ? 3.585 -9.526 -20.900 1.00 66.25 86 PHE A C 1
ATOM 662 O O . PHE A 1 86 ? 4.391 -8.912 -20.205 1.00 66.25 86 PHE A O 1
ATOM 669 N N . GLY A 1 87 ? 3.906 -10.611 -21.609 1.00 58.06 87 GLY A N 1
ATOM 670 C CA . GLY A 1 87 ? 5.189 -11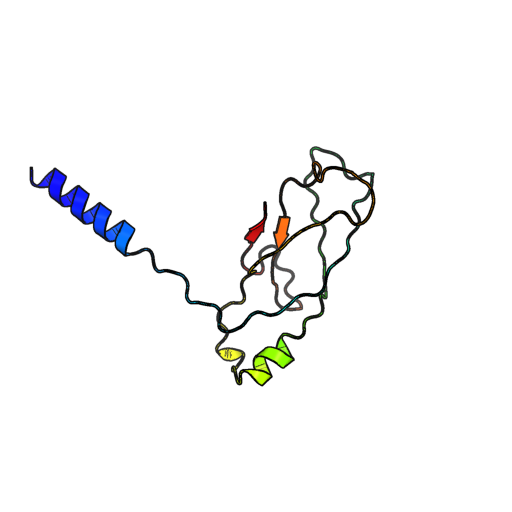.309 -21.510 1.00 58.06 87 GLY A CA 1
ATOM 671 C C . GLY A 1 87 ? 5.155 -12.383 -20.422 1.00 58.06 87 GLY A C 1
ATOM 672 O O . GLY A 1 87 ? 4.850 -12.104 -19.269 1.00 58.06 87 GLY A O 1
ATOM 673 N N . GLN A 1 88 ? 5.457 -13.628 -20.789 1.00 52.72 88 GLN A N 1
ATOM 674 C CA . GLN A 1 88 ? 5.648 -14.746 -19.853 1.00 52.72 88 GLN A CA 1
ATOM 675 C C . GLN A 1 88 ? 7.018 -14.629 -19.161 1.00 52.72 88 GLN A C 1
ATOM 677 O O . GLN A 1 88 ? 7.830 -15.545 -19.226 1.00 52.72 88 GLN A O 1
ATOM 682 N N . GLY A 1 89 ? 7.323 -13.456 -18.610 1.00 57.59 89 GLY A N 1
ATOM 683 C CA . GLY A 1 89 ? 8.554 -13.219 -17.870 1.00 57.59 89 GLY A CA 1
ATOM 684 C C . GLY A 1 89 ? 8.297 -13.417 -16.388 1.00 57.59 89 GLY A C 1
ATOM 685 O O . GLY A 1 89 ? 7.363 -12.820 -15.847 1.00 57.59 89 GLY A O 1
ATOM 686 N N . ASP A 1 90 ? 9.123 -14.235 -15.746 1.00 59.69 90 ASP A N 1
ATOM 687 C CA . ASP A 1 90 ? 9.188 -14.281 -14.293 1.00 59.69 90 ASP A CA 1
ATOM 688 C C . ASP A 1 90 ? 9.493 -12.868 -13.764 1.00 59.69 90 ASP A C 1
ATOM 690 O O . ASP A 1 90 ? 10.256 -12.103 -14.363 1.00 59.69 90 ASP A O 1
ATOM 694 N N . LEU A 1 91 ? 8.856 -12.482 -12.654 1.00 67.12 91 LEU A N 1
ATOM 695 C CA . LEU A 1 91 ? 9.026 -11.168 -12.017 1.00 67.12 91 LEU A CA 1
ATOM 696 C C . LEU A 1 91 ? 10.385 -11.051 -11.293 1.00 67.12 91 LEU A C 1
ATOM 698 O O . LEU A 1 91 ? 10.496 -10.346 -10.297 1.00 67.12 91 LEU A O 1
ATOM 702 N N . ASP A 1 92 ? 11.427 -11.708 -11.802 1.00 64.12 92 ASP A N 1
ATOM 703 C CA . ASP A 1 92 ? 12.740 -11.877 -11.163 1.00 64.12 92 ASP A CA 1
ATOM 704 C C . ASP A 1 92 ? 13.527 -10.565 -11.010 1.00 64.12 92 ASP A C 1
ATOM 706 O O . ASP A 1 92 ? 14.517 -10.503 -10.286 1.00 64.12 92 ASP A O 1
ATOM 710 N N . PHE A 1 93 ? 13.094 -9.493 -11.682 1.00 64.75 93 PHE A N 1
ATOM 711 C CA . PHE A 1 93 ? 13.635 -8.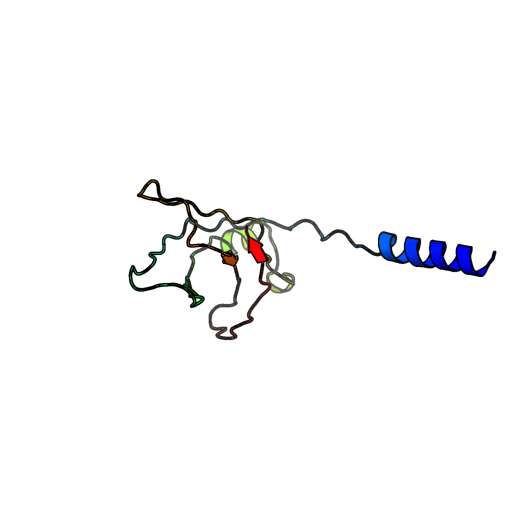144 -11.493 1.00 64.75 93 PHE A CA 1
ATOM 712 C C . PHE A 1 93 ? 13.021 -7.410 -10.286 1.00 64.75 93 PHE A C 1
ATOM 714 O O . PHE A 1 93 ? 13.517 -6.350 -9.899 1.00 64.75 93 PHE A O 1
ATOM 721 N N . LEU A 1 94 ? 11.936 -7.932 -9.703 1.00 66.62 94 LEU A N 1
ATOM 722 C CA . LEU A 1 94 ? 11.284 -7.377 -8.519 1.00 66.62 94 LEU A CA 1
ATOM 723 C C . LEU A 1 94 ? 11.751 -8.124 -7.270 1.00 66.62 94 LEU A C 1
ATOM 725 O O . LEU A 1 94 ? 11.268 -9.207 -6.965 1.00 66.62 94 LEU A O 1
ATOM 729 N N . ASP A 1 95 ? 12.657 -7.508 -6.515 1.00 62.16 95 ASP A N 1
ATOM 730 C CA . ASP A 1 95 ? 13.145 -8.064 -5.245 1.00 62.16 95 ASP A CA 1
ATOM 731 C C . ASP A 1 95 ? 12.181 -7.777 -4.073 1.00 62.16 95 ASP A C 1
ATOM 733 O O . ASP A 1 95 ? 11.966 -8.605 -3.188 1.00 62.16 95 ASP A O 1
ATOM 737 N N . ALA A 1 96 ? 11.546 -6.598 -4.070 1.00 63.41 96 ALA A N 1
ATOM 738 C CA . ALA A 1 96 ? 10.587 -6.209 -3.040 1.00 63.41 96 ALA A CA 1
ATOM 739 C C . ALA A 1 96 ? 9.565 -5.189 -3.550 1.00 63.41 96 ALA A C 1
ATOM 741 O O . ALA A 1 96 ? 9.891 -4.287 -4.325 1.00 63.41 96 ALA A O 1
ATOM 742 N N . VAL A 1 97 ? 8.335 -5.283 -3.040 1.00 68.25 97 VAL A N 1
ATOM 743 C CA . VAL A 1 97 ? 7.301 -4.263 -3.235 1.00 68.25 97 VAL A CA 1
ATOM 744 C C . VAL A 1 97 ? 6.995 -3.608 -1.902 1.00 68.25 97 VAL A C 1
ATOM 746 O O . VAL A 1 97 ? 6.631 -4.274 -0.934 1.00 68.25 97 VAL A O 1
ATOM 749 N N . SER A 1 98 ? 7.110 -2.285 -1.879 1.00 69.44 98 SER A N 1
ATOM 750 C CA . SER A 1 98 ? 6.719 -1.446 -0.756 1.00 69.44 98 SER A CA 1
ATOM 751 C C . SER A 1 98 ? 5.524 -0.592 -1.148 1.00 69.44 98 SER A C 1
ATOM 753 O O . SER A 1 98 ? 5.548 0.099 -2.167 1.00 69.44 98 SER A O 1
ATOM 755 N N . VAL A 1 99 ? 4.477 -0.635 -0.327 1.00 70.94 99 VAL A N 1
ATOM 756 C CA . VAL A 1 99 ? 3.340 0.279 -0.445 1.00 70.94 99 VAL A CA 1
ATOM 757 C C . VAL A 1 99 ? 3.360 1.224 0.745 1.00 70.94 99 VAL A C 1
ATOM 759 O O . VAL A 1 99 ? 3.382 0.786 1.897 1.00 70.94 99 VAL A O 1
ATOM 762 N N . ARG A 1 100 ? 3.324 2.526 0.457 1.00 70.69 100 ARG A N 1
ATOM 763 C CA . ARG A 1 100 ? 3.243 3.597 1.453 1.00 70.69 100 ARG A CA 1
ATOM 764 C C . ARG A 1 100 ? 1.995 4.430 1.182 1.00 70.69 100 ARG A C 1
ATOM 766 O O . ARG A 1 100 ? 1.700 4.761 0.036 1.00 70.69 100 ARG A O 1
ATOM 773 N N . LEU A 1 101 ? 1.253 4.750 2.239 1.00 70.69 101 LEU A N 1
ATOM 774 C CA . LEU A 1 101 ? 0.087 5.630 2.174 1.00 70.69 101 LEU A CA 1
ATOM 775 C C . LEU A 1 101 ? 0.432 6.965 2.826 1.00 70.69 101 LEU A C 1
ATOM 777 O O . LEU A 1 101 ? 0.723 7.030 4.021 1.00 70.69 101 LEU A O 1
ATOM 781 N N . CYS A 1 102 ? 0.371 8.025 2.026 1.00 71.31 102 CYS A N 1
ATOM 782 C CA . CYS A 1 102 ? 0.765 9.368 2.419 1.00 71.31 102 CYS A CA 1
ATOM 783 C C . CYS A 1 102 ? -0.403 10.347 2.284 1.00 71.31 102 CYS A C 1
ATOM 785 O O . CYS A 1 102 ? -1.143 10.272 1.300 1.00 71.31 102 CYS A O 1
ATOM 787 N N . PRO A 1 103 ? -0.555 11.307 3.215 1.00 65.81 103 PRO A N 1
ATOM 788 C CA . PRO A 1 103 ? -1.439 12.445 3.004 1.00 65.81 103 PRO A CA 1
ATOM 789 C C . PRO A 1 103 ? -1.047 13.211 1.737 1.00 65.81 103 PRO A C 1
ATOM 791 O O . PRO A 1 103 ? 0.140 13.379 1.445 1.00 65.81 103 PRO A O 1
ATOM 794 N N . ILE A 1 104 ? -2.043 13.714 1.008 1.00 67.00 104 ILE A N 1
ATOM 795 C CA . ILE A 1 104 ? -1.817 14.542 -0.181 1.00 67.00 104 ILE A CA 1
ATOM 796 C C . ILE A 1 104 ? -0.982 15.770 0.219 1.00 67.00 104 ILE A C 1
ATOM 798 O O . ILE A 1 104 ? -1.303 16.459 1.184 1.00 67.00 104 ILE A O 1
ATOM 802 N N . GLY A 1 105 ? 0.114 16.022 -0.506 1.00 64.31 105 GLY A N 1
ATOM 803 C CA . GLY A 1 105 ? 1.054 17.117 -0.225 1.00 64.31 105 GLY A CA 1
ATOM 804 C C . GLY A 1 105 ? 2.162 16.786 0.786 1.00 64.31 105 GLY A C 1
ATOM 805 O O . GLY A 1 105 ? 3.040 17.615 1.023 1.00 64.31 105 GLY A O 1
ATOM 806 N N . SER A 1 106 ? 2.172 15.581 1.365 1.00 64.56 106 SER A N 1
ATOM 807 C CA . SER A 1 106 ? 3.286 15.112 2.189 1.00 64.56 106 SER A CA 1
ATOM 808 C C . SER A 1 106 ? 4.419 14.569 1.313 1.00 64.56 106 SER A C 1
ATOM 810 O O . SER A 1 106 ? 4.356 13.433 0.862 1.00 64.56 106 SER A O 1
ATOM 812 N N . ASN A 1 107 ? 5.502 15.336 1.158 1.00 58.06 107 ASN A N 1
ATOM 813 C CA . ASN A 1 107 ? 6.720 14.909 0.444 1.00 58.06 107 ASN A CA 1
ATOM 814 C C . ASN A 1 107 ? 7.756 14.227 1.353 1.00 58.06 107 ASN A C 1
ATOM 816 O O . ASN A 1 107 ? 8.928 14.118 1.000 1.00 58.06 107 ASN A O 1
ATOM 820 N N . LYS A 1 108 ? 7.373 13.824 2.570 1.00 62.66 108 LYS A N 1
ATOM 821 C CA . LYS A 1 108 ? 8.297 13.109 3.454 1.00 62.66 108 LYS A CA 1
ATOM 822 C C . LYS A 1 108 ? 8.531 11.725 2.871 1.00 62.66 108 LYS A C 1
ATOM 824 O O . LYS A 1 108 ? 7.586 10.960 2.777 1.00 62.66 108 LYS A O 1
ATOM 829 N N . GLU A 1 109 ? 9.777 11.384 2.563 1.00 58.47 109 GLU A N 1
ATOM 830 C CA . GLU A 1 109 ? 10.129 10.064 2.022 1.00 58.47 109 GLU A CA 1
ATOM 831 C C . GLU A 1 109 ? 9.586 8.915 2.892 1.00 58.47 109 GLU A C 1
ATOM 833 O O . GLU A 1 109 ? 9.197 7.885 2.363 1.00 58.47 109 GLU A O 1
ATOM 838 N N . ASN A 1 110 ? 9.423 9.127 4.203 1.00 60.50 110 ASN A N 1
ATOM 839 C CA . ASN A 1 110 ? 8.881 8.152 5.158 1.00 60.50 110 ASN A CA 1
ATOM 840 C C . ASN A 1 110 ? 7.454 8.484 5.640 1.00 60.50 110 ASN A C 1
ATOM 842 O O . ASN A 1 110 ? 7.145 8.344 6.826 1.00 60.50 110 ASN A O 1
ATOM 846 N N . CYS A 1 111 ? 6.585 9.000 4.767 1.00 62.19 111 CYS A N 1
ATOM 847 C CA . CYS A 1 111 ? 5.182 9.195 5.122 1.00 62.19 111 CYS A CA 1
ATOM 848 C C . CYS A 1 111 ? 4.436 7.852 5.168 1.00 62.19 111 CYS A C 1
ATOM 850 O O . CYS A 1 111 ? 4.299 7.153 4.171 1.00 62.19 111 CYS A O 1
ATOM 852 N N . GLY A 1 112 ? 3.947 7.492 6.353 1.00 63.03 112 GLY A N 1
ATOM 853 C CA . GLY A 1 112 ? 3.151 6.282 6.558 1.00 63.03 112 GLY A CA 1
ATOM 854 C C . GLY A 1 112 ? 3.968 5.026 6.866 1.00 63.03 112 GLY A C 1
ATOM 855 O O . GLY A 1 112 ? 5.197 5.028 6.890 1.00 63.03 112 GLY A O 1
ATOM 856 N N . GLN A 1 113 ? 3.248 3.947 7.167 1.00 62.41 113 GLN A N 1
ATOM 857 C CA . GLN A 1 113 ? 3.836 2.647 7.463 1.00 62.41 113 GLN A CA 1
ATOM 858 C C . GLN A 1 113 ? 4.137 1.914 6.155 1.00 62.41 113 GLN A C 1
ATOM 860 O O . GLN A 1 113 ? 3.233 1.653 5.364 1.00 62.41 113 GLN A O 1
ATOM 865 N N . GLU A 1 114 ? 5.408 1.583 5.950 1.00 63.41 114 GL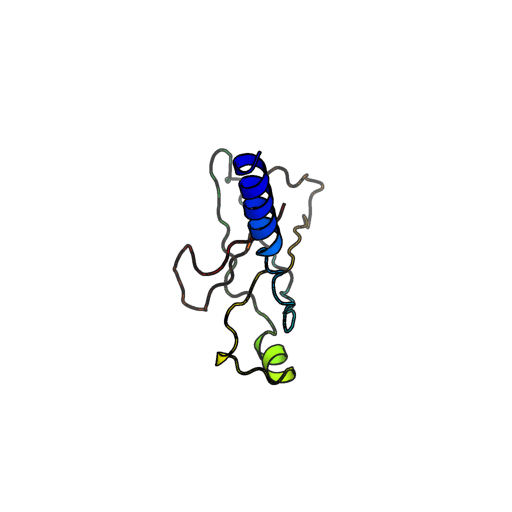U A N 1
ATOM 866 C CA . GLU A 1 114 ? 5.858 0.716 4.868 1.00 63.41 114 GLU A CA 1
ATOM 867 C C . GLU A 1 114 ? 5.493 -0.736 5.179 1.00 63.41 114 GLU A C 1
ATOM 869 O O . GLU A 1 114 ? 5.794 -1.254 6.258 1.00 63.41 114 GLU A O 1
ATOM 874 N N . VAL A 1 115 ? 4.830 -1.388 4.226 1.00 62.41 115 VAL A N 1
ATOM 875 C CA . VAL A 1 115 ? 4.548 -2.822 4.281 1.00 62.41 115 VAL A CA 1
ATOM 876 C C . VAL A 1 115 ? 5.189 -3.473 3.068 1.00 62.41 115 VAL A C 1
ATOM 878 O O . VAL A 1 115 ? 4.918 -3.084 1.931 1.00 62.41 115 VAL A O 1
ATOM 881 N N . PHE A 1 116 ? 6.046 -4.455 3.337 1.00 62.78 116 PHE A N 1
ATOM 882 C CA . PHE A 1 116 ? 6.689 -5.262 2.313 1.00 62.78 116 PHE A CA 1
ATOM 883 C C . PHE A 1 116 ? 5.769 -6.408 1.911 1.00 62.78 116 PHE A C 1
ATOM 885 O O . PHE A 1 116 ? 5.332 -7.189 2.760 1.00 62.78 116 PHE A O 1
ATOM 892 N N . TYR A 1 117 ? 5.520 -6.523 0.614 1.00 61.66 117 TYR A N 1
ATOM 893 C CA . TYR A 1 117 ? 4.873 -7.682 0.018 1.00 61.66 117 TYR A CA 1
ATOM 894 C C . TYR A 1 117 ? 5.936 -8.473 -0.749 1.00 61.66 117 TYR A C 1
ATOM 896 O O . TYR A 1 117 ? 6.715 -7.887 -1.504 1.00 61.66 117 TYR A O 1
ATOM 904 N N . ARG A 1 118 ? 5.997 -9.780 -0.482 1.00 50.62 118 ARG A N 1
ATOM 905 C CA . ARG A 1 118 ? 6.816 -10.759 -1.203 1.00 50.62 118 ARG A CA 1
ATOM 906 C C . ARG A 1 118 ? 5.909 -11.609 -2.073 1.00 50.62 118 ARG A C 1
ATOM 908 O O . ARG A 1 118 ? 4.799 -11.926 -1.582 1.00 50.62 118 ARG A O 1
#

Secondary structure (DSSP, 8-state):
-HHHHHHHHHHHHHHHT-PPPPPPS---PBPPP-----TT--TTPPP--------B-HHHHHHHTT--GGG-------------SSS---STT---EEE----TT---TT-S--EEE-

Foldseek 3Di:
DVVVVVVVVVVVVVVVPPDDDDDDPDDWDFDDDDDDDDPPDDPDDDDDDDDPDGDTCVVVVCVVSVHDPVPCPADDDDDDDDDDPDDPDDPVVDPWDWDADADPPDPDPPHHDIDIDD

Sequence (118 aa):
MAKRILLFISFAIVIGACKKDDPPLFTIPVQNVIFSVDPTMQPPFTYYIPVNNVMTNAMNLIDAFGIDTSEIKSIRPGKASLQALFGQGDLDFLDAVSVRLCPIGSNKENCGQEVFYR